Protein AF-A0A3N5NLZ9-F1 (afdb_monomer_lite)

Foldseek 3Di:
DWDWDWDWDCVDVQKIKIFIDTNNDTPDIDMDGPVDDDPPPDDADWDFPDQDVVQCWTWIGRPDPGTDIGHVVNDQLVPDPDDPVVSVVVVVVVVVVVVVVVVVVVVVVVVD

Secondary structure (DSSP, 8-state):
---EEEEEE--STTEEEEEEEETTEEEEEEEEETT----TT-----EEEEEEGGGTEEEEE-SSSS-EEEEGGGS-GGGS-S-HHHHHHHHHHHHHHHHHHHHHHHHHHTT-

Sequence (112 aa):
MEKNKMLVDATHPEETRVVVLRNGRVEEFDYESAARKPLRGNIYLAKVTRVEPSLQAAFVDYGGNRHGFLAFSEIHPDYYQIPVADRQALLEEEARHERDAEHDEERAAGRR

Structure (mmCIF, N/CA/C/O backbone):
data_AF-A0A3N5NLZ9-F1
#
_entry.id   AF-A0A3N5NLZ9-F1
#
loop_
_atom_site.group_PDB
_atom_site.id
_atom_site.type_symbol
_atom_site.label_atom_id
_atom_site.label_alt_id
_atom_site.label_comp_id
_atom_site.label_asym_id
_atom_site.label_entity_id
_at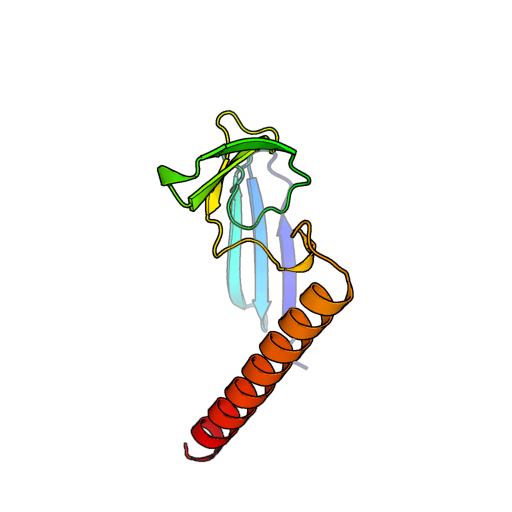om_site.label_seq_id
_atom_site.pdbx_PDB_ins_code
_atom_site.Cartn_x
_atom_site.Cartn_y
_atom_site.Cartn_z
_atom_site.occupancy
_atom_site.B_iso_or_equiv
_atom_site.auth_seq_id
_atom_site.auth_comp_id
_atom_site.auth_asym_id
_atom_site.auth_atom_id
_atom_site.pdbx_PDB_model_num
ATOM 1 N N . MET A 1 1 ? -11.331 -28.375 25.843 1.00 62.00 1 MET A N 1
ATOM 2 C CA . MET A 1 1 ? -11.082 -27.394 24.769 1.00 62.00 1 MET A CA 1
ATOM 3 C C . MET A 1 1 ? -10.909 -26.043 25.426 1.00 62.00 1 MET A C 1
ATOM 5 O O . MET A 1 1 ? -11.838 -25.596 26.091 1.00 62.00 1 MET A O 1
ATOM 9 N N . GLU A 1 2 ? -9.722 -25.449 25.324 1.00 65.50 2 GLU A N 1
ATOM 10 C CA . GLU A 1 2 ? -9.531 -24.059 25.742 1.00 65.50 2 GLU A CA 1
ATOM 11 C C . GLU A 1 2 ? -10.435 -23.167 24.892 1.00 65.50 2 GLU A C 1
ATOM 13 O O . GLU A 1 2 ? -10.508 -23.316 23.672 1.00 65.50 2 GLU A O 1
ATOM 18 N N . LYS A 1 3 ? -11.209 -22.303 25.551 1.00 78.12 3 LYS A N 1
ATOM 19 C CA . LYS A 1 3 ? -12.145 -21.407 24.870 1.00 78.12 3 LYS A CA 1
ATOM 20 C C . LYS A 1 3 ? -11.414 -20.108 24.569 1.00 78.12 3 LYS A C 1
ATOM 22 O O . LYS A 1 3 ? -11.274 -19.274 25.465 1.00 78.12 3 LYS A O 1
ATOM 27 N N . ASN A 1 4 ? -11.009 -19.951 23.314 1.00 88.75 4 ASN A N 1
ATOM 28 C CA . ASN A 1 4 ? -10.584 -18.668 22.772 1.00 88.75 4 ASN A CA 1
ATOM 29 C C . ASN A 1 4 ? -11.833 -17.885 22.354 1.00 88.75 4 ASN A C 1
ATOM 31 O O . ASN A 1 4 ? -12.727 -18.434 21.706 1.00 88.75 4 ASN A O 1
ATOM 35 N N . LYS A 1 5 ? -11.940 -16.626 22.776 1.00 93.44 5 LYS A N 1
ATOM 36 C CA . LYS A 1 5 ? -13.059 -15.737 22.440 1.00 93.44 5 LYS A CA 1
ATOM 37 C C . LYS A 1 5 ? -12.521 -14.380 22.020 1.00 93.44 5 LYS A C 1
ATOM 39 O O . LYS A 1 5 ? -11.719 -13.811 22.745 1.00 93.44 5 LYS A O 1
ATOM 44 N N . MET A 1 6 ? -13.019 -13.850 20.911 1.00 94.81 6 MET A N 1
ATOM 45 C CA . MET A 1 6 ? -12.788 -12.466 20.509 1.00 94.81 6 MET A CA 1
ATOM 46 C C . MET A 1 6 ? -14.020 -11.632 20.878 1.00 94.81 6 MET A C 1
ATOM 48 O O . MET A 1 6 ? -15.141 -12.011 20.535 1.00 94.81 6 MET A O 1
ATOM 52 N N . LEU A 1 7 ? -13.825 -10.540 21.614 1.00 94.69 7 LEU A N 1
ATOM 53 C CA . LEU A 1 7 ? -14.861 -9.570 21.972 1.00 94.69 7 LEU A CA 1
ATOM 54 C C . LEU A 1 7 ? -14.585 -8.261 21.236 1.00 94.69 7 LEU A C 1
ATOM 56 O O . LEU A 1 7 ? -13.453 -7.789 21.255 1.00 94.69 7 LEU A O 1
ATOM 60 N N . VAL A 1 8 ? -15.613 -7.681 20.620 1.00 95.31 8 VAL A N 1
ATOM 61 C CA . VAL A 1 8 ? -15.531 -6.401 19.905 1.00 95.31 8 VAL A CA 1
ATOM 62 C C . VAL A 1 8 ? -16.521 -5.432 20.546 1.00 95.31 8 VAL A C 1
ATOM 64 O O . VAL A 1 8 ? -17.717 -5.720 20.585 1.00 95.31 8 VAL A O 1
ATOM 67 N N . ASP A 1 9 ? -16.027 -4.308 21.062 1.00 94.25 9 ASP A N 1
ATOM 68 C CA . ASP A 1 9 ? -16.834 -3.212 21.604 1.00 94.25 9 ASP A CA 1
ATOM 69 C C . ASP A 1 9 ? -16.733 -1.998 20.676 1.00 94.25 9 ASP A C 1
ATOM 71 O O . ASP A 1 9 ? -15.668 -1.400 20.529 1.00 94.25 9 ASP A O 1
ATOM 75 N N . ALA A 1 10 ? -17.859 -1.656 20.053 1.00 93.31 10 ALA A N 1
ATOM 76 C CA . ALA A 1 10 ? -18.028 -0.496 19.179 1.00 93.31 10 ALA A CA 1
ATOM 77 C C . ALA A 1 10 ? -19.133 0.445 19.699 1.00 93.31 10 ALA A C 1
ATOM 79 O O . ALA A 1 10 ? -19.762 1.168 18.929 1.00 93.31 10 ALA A O 1
ATOM 80 N N . THR A 1 11 ? -19.425 0.400 21.005 1.00 94.12 11 THR A N 1
ATOM 81 C CA . THR A 1 11 ? -20.469 1.234 21.632 1.00 94.12 11 THR A CA 1
ATOM 82 C C . THR A 1 11 ? -20.080 2.716 21.648 1.00 94.12 11 THR A C 1
ATOM 84 O O . THR A 1 11 ? -20.944 3.591 21.632 1.00 94.12 11 THR A O 1
ATOM 87 N N . HIS A 1 12 ? -18.777 2.988 21.678 1.00 90.38 12 HIS A N 1
ATOM 88 C CA . HIS A 1 12 ? -18.199 4.323 21.722 1.00 90.38 12 HIS A CA 1
ATOM 89 C C . HIS A 1 12 ? -17.831 4.763 20.295 1.00 90.38 12 HIS A C 1
ATOM 91 O O . HIS A 1 12 ? -17.000 4.121 19.658 1.00 90.38 12 HIS A O 1
ATOM 97 N N . PRO A 1 13 ? -18.438 5.822 19.737 1.00 88.00 13 PRO A N 1
ATOM 98 C CA . PRO A 1 13 ? -18.155 6.246 18.363 1.00 88.00 13 PRO A CA 1
ATOM 99 C C . PRO A 1 13 ? -16.722 6.766 18.159 1.00 88.00 13 PRO A C 1
ATOM 101 O O . PRO A 1 13 ? -16.239 6.820 17.029 1.00 88.00 13 PRO A O 1
ATOM 104 N N . GLU A 1 14 ? -16.042 7.169 19.229 1.00 89.94 14 GLU A N 1
ATOM 105 C CA . GLU A 1 14 ? -14.666 7.655 19.206 1.00 89.94 14 GLU A CA 1
ATOM 106 C C . GLU A 1 14 ? -13.618 6.542 19.081 1.00 89.94 14 GLU A C 1
ATOM 108 O O . GLU A 1 14 ? -12.504 6.814 18.617 1.00 89.94 14 GLU A O 1
ATOM 113 N N . GLU A 1 15 ? -13.953 5.304 19.458 1.00 90.50 15 GLU A N 1
ATOM 114 C CA . GLU A 1 15 ? -13.019 4.182 19.420 1.00 90.50 15 GLU A CA 1
ATOM 115 C C . GLU A 1 15 ? -13.690 2.807 19.368 1.00 90.50 15 GLU A C 1
ATOM 117 O O . GLU A 1 15 ? -14.721 2.554 19.982 1.00 90.50 15 GLU A O 1
ATOM 122 N N . THR A 1 16 ? -13.051 1.876 18.669 1.00 92.62 16 THR A N 1
ATOM 123 C CA . THR A 1 16 ? -13.420 0.456 18.675 1.00 92.62 16 THR A CA 1
ATOM 124 C C . THR A 1 16 ? -12.368 -0.328 19.439 1.00 92.62 16 THR A C 1
ATOM 126 O O . THR A 1 16 ? -11.179 -0.130 19.215 1.00 92.62 16 THR A O 1
ATOM 129 N N . ARG A 1 17 ? -12.783 -1.225 20.334 1.00 94.69 17 ARG A N 1
ATOM 130 C CA . ARG A 1 17 ? -11.878 -2.055 21.144 1.00 94.69 17 ARG A CA 1
ATOM 131 C C . ARG A 1 17 ? -12.066 -3.526 20.795 1.00 94.69 17 ARG A C 1
ATOM 133 O O . ARG A 1 17 ? -13.201 -3.995 20.696 1.00 94.69 17 ARG A O 1
ATOM 140 N N . VAL A 1 18 ? -10.971 -4.264 20.659 1.00 95.06 18 VAL A N 1
ATOM 141 C CA . VAL A 1 18 ? -10.971 -5.705 20.382 1.00 95.06 18 VAL A CA 1
ATOM 142 C C . VAL A 1 18 ? -10.158 -6.422 21.453 1.00 95.06 18 VAL A C 1
ATOM 144 O O . VAL A 1 18 ? -9.040 -6.028 21.772 1.00 95.06 18 VAL A O 1
ATOM 147 N N . VAL A 1 19 ? -10.724 -7.483 22.027 1.00 95.56 19 VAL A N 1
ATOM 148 C CA . VAL A 1 19 ? -10.086 -8.273 23.088 1.00 95.56 19 VAL A CA 1
ATOM 149 C C . VAL A 1 19 ? -10.092 -9.742 22.718 1.00 95.56 19 VAL A C 1
ATOM 151 O O . VAL A 1 19 ? -11.156 -10.311 22.469 1.00 95.56 19 VAL A O 1
ATOM 154 N N . VAL A 1 20 ? -8.927 -10.383 22.756 1.00 94.81 20 VAL A N 1
ATOM 155 C CA . VAL A 1 20 ? -8.807 -11.839 22.653 1.00 94.81 20 VAL A CA 1
ATOM 156 C C . VAL A 1 20 ? -8.649 -12.412 24.056 1.00 94.81 20 VAL A C 1
ATOM 158 O O . VAL A 1 20 ? -7.700 -12.119 24.786 1.00 94.81 20 VAL A O 1
ATOM 161 N N . LEU A 1 21 ? -9.620 -13.230 24.450 1.00 94.38 21 LEU A N 1
ATOM 162 C CA . LEU A 1 21 ? -9.643 -13.946 25.713 1.00 94.38 21 LEU A CA 1
ATOM 163 C C . LEU A 1 21 ? -9.266 -15.407 25.501 1.00 94.38 21 LEU A C 1
ATOM 165 O O . LEU A 1 21 ? -9.854 -16.079 24.652 1.00 94.38 21 LEU A O 1
ATOM 169 N N . ARG A 1 22 ? -8.422 -15.934 26.383 1.00 93.19 22 ARG A N 1
ATOM 170 C CA . ARG A 1 22 ? -8.183 -17.369 26.546 1.00 93.19 22 ARG A CA 1
ATOM 171 C C . ARG A 1 22 ? -8.476 -17.766 27.980 1.00 93.19 22 ARG A C 1
ATOM 173 O O . ARG A 1 22 ? -7.949 -17.186 28.926 1.00 93.19 22 ARG A O 1
ATOM 180 N N . ASN A 1 23 ? -9.376 -18.733 28.162 1.00 90.69 23 ASN A N 1
ATOM 181 C CA . ASN A 1 23 ? -9.791 -19.218 29.488 1.00 90.69 23 ASN A CA 1
ATOM 182 C C . ASN A 1 23 ? -10.270 -18.092 30.435 1.00 90.69 23 ASN A C 1
ATOM 184 O O . ASN A 1 23 ? -10.049 -18.136 31.642 1.00 90.69 23 ASN A O 1
ATOM 188 N N . GLY A 1 24 ? -10.918 -17.062 29.877 1.00 86.88 24 GLY A N 1
ATOM 189 C CA . GLY A 1 24 ? -11.417 -15.907 30.632 1.00 86.88 24 GLY A CA 1
ATOM 190 C C . GLY A 1 24 ? -10.348 -14.883 31.031 1.00 86.88 24 GLY A C 1
ATOM 191 O O . GLY A 1 24 ? -10.680 -13.917 31.710 1.00 86.88 24 GLY A O 1
ATOM 192 N N . ARG A 1 25 ? -9.092 -15.064 30.605 1.00 90.19 25 ARG A N 1
ATOM 193 C CA . ARG A 1 25 ? -8.008 -14.088 30.766 1.00 90.19 25 ARG A CA 1
ATOM 194 C C . ARG A 1 25 ? -7.752 -13.368 29.449 1.00 90.19 25 ARG A C 1
ATOM 196 O O . ARG A 1 25 ? -7.838 -13.987 28.393 1.00 90.19 25 ARG A O 1
ATOM 203 N N . VAL A 1 26 ? -7.430 -12.082 29.529 1.00 92.69 26 VAL A N 1
ATOM 204 C CA . VAL A 1 26 ? -6.986 -11.282 28.380 1.00 92.69 26 VAL A CA 1
ATOM 205 C C . VAL A 1 26 ? -5.603 -11.761 27.955 1.00 92.69 26 VAL A C 1
ATOM 207 O O . VAL A 1 26 ? -4.686 -11.758 28.776 1.00 92.69 26 VAL A O 1
ATOM 210 N N . GLU A 1 27 ? -5.474 -12.184 26.700 1.00 93.94 27 GLU A N 1
ATOM 211 C CA . GLU A 1 27 ? -4.173 -12.405 26.055 1.00 93.94 27 GLU A CA 1
ATOM 212 C C . GLU A 1 27 ? -3.788 -11.208 25.184 1.00 93.94 27 GLU A C 1
ATOM 214 O O . GLU A 1 27 ? -2.650 -10.754 25.255 1.00 93.94 27 GLU A O 1
ATOM 219 N N . GLU A 1 28 ? -4.740 -10.659 24.427 1.00 93.62 28 GLU A N 1
ATOM 220 C CA . GLU A 1 28 ? -4.508 -9.532 23.523 1.00 93.62 28 GLU A CA 1
ATOM 221 C C . GLU A 1 28 ? -5.608 -8.480 23.681 1.00 93.62 28 GLU A C 1
ATOM 223 O O . GLU A 1 28 ? -6.786 -8.805 23.873 1.00 93.62 28 GLU A O 1
ATOM 228 N N . PHE A 1 29 ? -5.208 -7.215 23.618 1.00 93.00 29 PHE A N 1
ATOM 229 C CA . PHE A 1 29 ? -6.087 -6.054 23.638 1.00 93.00 29 PHE A CA 1
ATOM 230 C C . PHE A 1 29 ? -5.582 -5.071 22.590 1.00 93.00 29 PHE A C 1
ATOM 232 O O . PHE A 1 29 ? -4.424 -4.657 22.652 1.00 93.00 29 PHE A O 1
ATOM 239 N N . ASP A 1 30 ? -6.461 -4.678 21.677 1.00 91.31 30 ASP A N 1
ATOM 240 C CA . ASP A 1 30 ? -6.192 -3.643 20.687 1.00 91.31 30 ASP A CA 1
ATOM 241 C C . ASP A 1 30 ? -7.348 -2.635 20.657 1.00 91.31 30 ASP A C 1
ATOM 243 O O . ASP A 1 30 ? -8.485 -2.951 21.033 1.00 91.31 30 ASP A O 1
ATOM 247 N N . TYR A 1 31 ? -7.067 -1.407 20.235 1.00 89.88 31 TYR A N 1
ATOM 248 C CA . TYR A 1 31 ? -8.093 -0.392 20.032 1.00 89.88 31 TYR A CA 1
ATOM 249 C C . TYR A 1 31 ? -7.771 0.499 18.832 1.00 89.88 31 TYR A C 1
ATOM 251 O O . TYR A 1 31 ? -6.628 0.881 18.589 1.00 89.88 31 TYR A O 1
ATOM 259 N N . GLU A 1 32 ? -8.811 0.880 18.101 1.00 88.06 32 GLU A N 1
ATOM 260 C CA . GLU A 1 32 ? -8.727 1.785 16.964 1.00 88.06 32 GLU A CA 1
ATOM 261 C C . GLU A 1 32 ? -9.470 3.082 17.290 1.00 88.06 32 GLU A C 1
ATOM 263 O O . GLU A 1 32 ? -10.663 3.064 17.587 1.00 88.06 32 GLU A O 1
ATOM 268 N N . SER A 1 33 ? -8.774 4.220 17.220 1.00 86.12 33 SER A N 1
ATOM 269 C CA . SER A 1 33 ? -9.389 5.540 17.391 1.00 86.12 33 SER A CA 1
ATOM 270 C C . SER A 1 33 ? -9.940 6.070 16.069 1.00 86.12 33 SER A C 1
ATOM 272 O O . SER A 1 33 ? -9.235 6.119 15.058 1.00 86.12 33 SER A O 1
ATOM 274 N N . ALA A 1 34 ? -11.162 6.604 16.100 1.00 81.31 34 ALA A N 1
ATOM 275 C CA . ALA A 1 34 ? -11.788 7.251 14.949 1.00 81.31 34 ALA A CA 1
ATOM 276 C C . ALA A 1 34 ? -11.010 8.486 14.452 1.00 81.31 34 ALA A C 1
ATOM 278 O O . ALA A 1 34 ? -11.097 8.845 13.276 1.00 81.31 34 ALA A O 1
ATOM 279 N N . ALA A 1 35 ? -10.227 9.132 15.324 1.00 80.44 35 ALA A N 1
ATOM 280 C CA . ALA A 1 35 ? -9.486 10.349 15.000 1.00 80.44 35 ALA A CA 1
ATOM 281 C C . ALA A 1 35 ? -8.241 10.099 14.131 1.00 80.44 35 ALA A C 1
ATOM 283 O O . ALA A 1 35 ? -7.751 11.022 13.476 1.00 80.44 35 ALA A O 1
ATOM 284 N N . ARG A 1 36 ? -7.701 8.874 14.118 1.00 75.31 36 ARG A N 1
ATOM 285 C CA . ARG A 1 36 ? -6.460 8.562 13.401 1.00 75.31 36 ARG A CA 1
ATOM 286 C C . ARG A 1 36 ? -6.510 7.163 12.809 1.00 75.31 36 ARG A C 1
ATOM 288 O O . ARG A 1 36 ? -6.049 6.205 13.418 1.00 75.31 36 ARG A O 1
ATOM 295 N N . LYS A 1 37 ? -6.967 7.081 11.562 1.00 76.75 37 LYS A N 1
ATOM 296 C CA . LYS A 1 37 ? -6.881 5.840 10.795 1.00 76.75 37 LYS A CA 1
ATOM 297 C C . LYS A 1 37 ? -5.429 5.570 10.388 1.00 76.75 37 LYS A C 1
ATOM 299 O O . LYS A 1 37 ? -4.822 6.430 9.736 1.00 76.75 37 LYS A O 1
ATOM 304 N N . PRO A 1 38 ? -4.842 4.422 10.764 1.00 80.81 38 PRO A N 1
ATOM 305 C CA . PRO A 1 38 ? -3.533 4.043 10.263 1.00 80.81 38 PRO A CA 1
ATOM 306 C C . PRO A 1 38 ? -3.609 3.863 8.742 1.00 80.81 38 PRO A C 1
ATOM 308 O O . PRO A 1 38 ? -4.534 3.261 8.208 1.00 80.81 38 PRO A O 1
ATOM 311 N N . LEU A 1 39 ? -2.632 4.426 8.030 1.00 84.81 39 LEU A N 1
ATOM 312 C CA . LEU A 1 39 ? -2.501 4.244 6.578 1.00 84.81 39 LEU A CA 1
ATOM 313 C C . LEU A 1 39 ? -1.549 3.095 6.223 1.00 84.81 39 LEU A C 1
ATOM 315 O O . LEU A 1 39 ? -1.505 2.658 5.076 1.00 84.81 39 LEU A O 1
ATOM 319 N N . ARG A 1 40 ? -0.752 2.635 7.196 1.00 88.81 40 ARG A N 1
ATOM 320 C CA . ARG A 1 40 ? 0.235 1.568 7.015 1.00 88.81 40 ARG A CA 1
ATOM 321 C C . ARG A 1 40 ? -0.485 0.234 6.824 1.00 88.81 40 ARG A C 1
ATOM 323 O O . ARG A 1 40 ? -1.334 -0.107 7.634 1.00 88.81 40 ARG A O 1
ATOM 330 N N . GLY A 1 41 ? -0.088 -0.519 5.801 1.00 90.62 41 GLY A N 1
ATOM 331 C CA . GLY A 1 41 ? -0.677 -1.823 5.473 1.00 90.62 41 GLY A CA 1
ATOM 332 C C . GLY A 1 41 ? -1.916 -1.744 4.578 1.00 90.62 41 GLY A C 1
ATOM 333 O O . GLY A 1 41 ? -2.370 -2.771 4.086 1.00 90.62 41 GLY A O 1
ATOM 334 N N . ASN A 1 42 ? -2.434 -0.543 4.314 1.00 92.75 42 ASN A N 1
ATOM 335 C CA . ASN A 1 42 ? -3.564 -0.371 3.409 1.00 92.75 42 ASN A CA 1
ATOM 336 C C . ASN A 1 42 ? -3.140 -0.628 1.958 1.00 92.75 42 ASN A C 1
ATOM 338 O O . ASN A 1 42 ? -2.036 -0.268 1.545 1.00 92.75 42 ASN A O 1
ATOM 342 N N . ILE A 1 43 ? -4.060 -1.189 1.176 1.00 95.12 43 ILE A N 1
ATOM 343 C CA . ILE A 1 43 ? -3.883 -1.466 -0.251 1.00 95.12 43 ILE A CA 1
ATOM 344 C C . ILE A 1 43 ? -4.800 -0.530 -1.035 1.00 95.12 43 ILE A C 1
ATOM 346 O O . ILE A 1 43 ? -5.989 -0.420 -0.735 1.00 95.12 43 ILE A O 1
ATOM 350 N N . TYR A 1 44 ? -4.247 0.139 -2.045 1.00 95.19 44 TYR A N 1
ATOM 351 C CA . TYR A 1 44 ? -4.967 1.099 -2.879 1.00 95.19 44 TYR A CA 1
ATOM 352 C C . TYR A 1 44 ? -4.809 0.746 -4.354 1.00 95.19 44 TYR A C 1
ATOM 354 O O . TYR A 1 44 ? -3.725 0.368 -4.796 1.00 95.19 44 TYR A O 1
ATOM 362 N N . LEU A 1 45 ? -5.866 0.967 -5.137 1.00 96.69 45 LEU A N 1
ATOM 363 C CA . LEU A 1 45 ? -5.721 1.154 -6.576 1.00 96.69 45 LEU A CA 1
ATOM 364 C C . LEU A 1 45 ? -5.258 2.595 -6.815 1.00 96.69 45 LEU A C 1
ATOM 366 O O . LEU A 1 45 ? -6.011 3.536 -6.569 1.00 96.69 45 LEU A O 1
ATOM 370 N N . ALA A 1 46 ? -4.021 2.760 -7.270 1.00 96.94 46 ALA A N 1
ATOM 371 C CA . ALA A 1 46 ? -3.388 4.061 -7.455 1.00 96.94 46 ALA A CA 1
ATOM 372 C C . ALA A 1 46 ? -3.066 4.333 -8.931 1.00 96.94 46 ALA A C 1
ATOM 374 O O . ALA A 1 46 ? -2.964 3.414 -9.746 1.00 96.94 46 ALA A O 1
ATOM 375 N N . LYS A 1 47 ? -2.877 5.609 -9.280 1.00 97.81 47 LYS A N 1
ATOM 376 C CA . LYS A 1 47 ? -2.429 6.037 -10.612 1.00 97.81 47 LYS A CA 1
ATOM 377 C C . LYS A 1 47 ? -1.020 6.618 -10.534 1.00 97.81 47 LYS A C 1
ATOM 379 O O . LYS A 1 47 ? -0.757 7.482 -9.705 1.00 97.81 47 LYS A O 1
ATOM 384 N N . VAL A 1 48 ? -0.129 6.198 -11.432 1.00 97.75 48 VAL A N 1
ATOM 385 C CA . VAL A 1 48 ? 1.196 6.822 -11.578 1.00 97.75 48 VAL A CA 1
ATOM 386 C C . VAL A 1 48 ? 1.022 8.255 -12.083 1.00 97.75 48 VAL A C 1
ATOM 388 O O . VAL A 1 48 ? 0.423 8.473 -13.135 1.00 97.75 48 VAL A O 1
ATOM 391 N N . THR A 1 49 ? 1.529 9.231 -11.332 1.00 97.31 49 THR A N 1
ATOM 392 C CA . THR A 1 49 ? 1.455 10.656 -11.690 1.00 97.31 49 THR A CA 1
ATOM 393 C C . THR A 1 49 ? 2.673 11.111 -12.476 1.00 97.31 49 THR A C 1
ATOM 395 O O . THR A 1 49 ? 2.541 11.889 -13.418 1.00 97.31 49 THR A O 1
ATOM 398 N N . ARG A 1 50 ? 3.862 10.622 -12.109 1.00 97.19 50 ARG A N 1
ATOM 399 C CA . ARG A 1 50 ? 5.122 10.882 -12.816 1.00 97.19 50 ARG A CA 1
ATOM 400 C C . ARG A 1 50 ? 6.155 9.803 -12.515 1.00 97.19 50 ARG A C 1
ATOM 402 O O . ARG A 1 50 ? 6.123 9.188 -11.449 1.00 97.19 50 ARG A O 1
ATOM 409 N N . VAL A 1 51 ? 7.095 9.632 -13.438 1.00 97.62 51 VAL A N 1
ATOM 410 C CA . VAL A 1 51 ? 8.271 8.766 -13.290 1.00 97.62 51 VAL A CA 1
ATOM 411 C C . VAL A 1 51 ? 9.500 9.658 -13.150 1.00 97.62 51 VAL A C 1
ATOM 413 O O . VAL A 1 51 ? 9.662 10.593 -13.929 1.00 97.62 51 VAL A O 1
ATOM 416 N N . GLU A 1 52 ? 10.349 9.376 -12.165 1.00 97.50 52 GLU A N 1
ATOM 417 C CA . GLU A 1 52 ? 11.576 10.118 -11.861 1.00 97.50 52 GLU A CA 1
ATOM 418 C C . GLU A 1 52 ? 12.794 9.197 -12.048 1.00 97.50 52 GLU A C 1
ATOM 420 O O . GLU A 1 52 ? 13.190 8.497 -11.110 1.00 97.50 52 GLU A O 1
ATOM 425 N N . PRO A 1 53 ? 13.414 9.174 -13.246 1.00 96.94 53 PRO A N 1
ATOM 426 C CA . PRO A 1 53 ? 14.527 8.271 -13.546 1.00 96.94 53 PRO A CA 1
ATOM 427 C C . PRO A 1 53 ? 15.727 8.465 -12.618 1.00 96.94 53 PRO A C 1
ATOM 429 O O . PRO A 1 53 ? 16.346 7.489 -12.204 1.00 96.94 53 PRO A O 1
ATOM 432 N N . SER A 1 54 ? 16.017 9.713 -12.237 1.00 97.50 54 SER A N 1
ATOM 433 C CA . SER A 1 54 ? 17.121 10.054 -11.330 1.00 97.50 54 SER A CA 1
ATOM 434 C C . SER A 1 54 ? 16.977 9.420 -9.948 1.00 97.50 54 SER A C 1
ATOM 436 O O . SER A 1 54 ? 17.9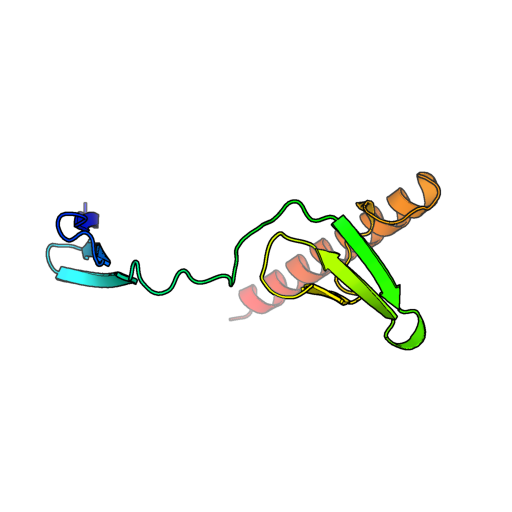77 9.146 -9.296 1.00 97.50 54 SER A O 1
ATOM 438 N N . LEU A 1 55 ? 15.738 9.198 -9.499 1.00 96.81 55 LEU A N 1
ATOM 439 C CA . LEU A 1 55 ? 15.438 8.545 -8.225 1.00 96.81 55 LEU A CA 1
ATOM 440 C C . LEU A 1 55 ? 15.192 7.042 -8.384 1.00 96.81 55 LEU A C 1
ATOM 442 O O . LEU A 1 55 ? 14.965 6.374 -7.381 1.00 96.81 55 LEU A O 1
ATOM 446 N N . GLN A 1 56 ? 15.185 6.532 -9.621 1.00 97.19 56 GLN A N 1
ATOM 447 C CA . GLN A 1 56 ? 14.702 5.193 -9.960 1.00 97.19 56 GLN A CA 1
ATOM 448 C C . GLN A 1 56 ? 13.367 4.889 -9.265 1.00 97.19 56 GLN A C 1
ATOM 450 O O . GLN A 1 56 ? 13.221 3.895 -8.558 1.00 97.19 56 GLN A O 1
ATOM 455 N N . ALA A 1 57 ? 12.398 5.794 -9.421 1.00 97.88 57 ALA A N 1
ATOM 456 C CA . ALA A 1 57 ? 11.126 5.719 -8.715 1.00 97.88 57 ALA A CA 1
ATOM 457 C C . ALA A 1 57 ? 9.979 6.343 -9.516 1.00 97.88 57 ALA A C 1
ATOM 459 O O . ALA A 1 57 ? 10.179 7.108 -10.462 1.00 97.88 57 ALA A O 1
ATOM 460 N N . ALA A 1 58 ? 8.757 6.046 -9.093 1.00 98.06 58 ALA A N 1
ATOM 461 C CA . ALA A 1 58 ? 7.537 6.672 -9.567 1.00 98.06 58 ALA A CA 1
ATOM 462 C C . ALA A 1 58 ? 6.791 7.326 -8.400 1.00 98.06 58 ALA A C 1
ATOM 464 O O . ALA A 1 58 ? 6.803 6.838 -7.270 1.00 98.06 58 ALA A O 1
ATOM 465 N N . PHE A 1 59 ? 6.113 8.436 -8.678 1.00 98.06 59 PHE A N 1
ATOM 466 C CA . PHE A 1 59 ? 5.148 9.009 -7.748 1.00 98.06 59 PHE A CA 1
ATOM 467 C C . PHE A 1 59 ? 3.744 8.540 -8.123 1.00 98.06 59 PHE A C 1
ATOM 469 O O . PHE A 1 59 ? 3.385 8.508 -9.302 1.00 98.06 59 PHE A O 1
ATOM 476 N N . VAL A 1 60 ? 2.953 8.176 -7.115 1.00 98.00 60 VAL A N 1
ATOM 477 C CA . VAL A 1 60 ? 1.604 7.623 -7.289 1.00 98.00 60 VAL A CA 1
ATOM 478 C C . VAL A 1 60 ? 0.562 8.457 -6.551 1.00 98.00 60 VAL A C 1
ATOM 480 O O . VAL A 1 60 ? 0.777 8.900 -5.423 1.00 98.00 60 VAL A O 1
ATOM 483 N N . ASP A 1 61 ? -0.586 8.669 -7.177 1.00 97.62 61 ASP A N 1
ATOM 484 C CA . ASP A 1 61 ? -1.781 9.190 -6.526 1.00 97.62 61 ASP A CA 1
ATOM 485 C C . ASP A 1 61 ? -2.660 8.023 -6.073 1.00 97.62 61 ASP A C 1
ATOM 487 O O . ASP A 1 61 ? -3.187 7.271 -6.894 1.00 97.62 61 ASP A O 1
ATOM 491 N N . TYR A 1 62 ? -2.778 7.873 -4.755 1.00 96.19 62 TYR A N 1
ATOM 492 C CA . TYR A 1 62 ? -3.601 6.867 -4.083 1.00 96.19 62 TYR A CA 1
ATOM 493 C C . TYR A 1 62 ? -4.796 7.496 -3.338 1.00 96.19 62 TYR A C 1
ATOM 495 O O . TYR A 1 62 ? -5.431 6.829 -2.525 1.00 96.19 62 TYR A O 1
ATOM 503 N N . GLY A 1 63 ? -5.094 8.782 -3.579 1.00 94.00 63 GLY A N 1
ATOM 504 C CA . GLY A 1 63 ? -6.172 9.522 -2.908 1.00 94.00 63 GLY A CA 1
ATOM 505 C C . GLY A 1 63 ? -5.789 10.159 -1.564 1.00 94.00 63 GLY A C 1
ATOM 506 O O . GLY A 1 63 ? -6.658 10.643 -0.842 1.00 94.00 63 GLY A O 1
ATOM 507 N N . GLY A 1 64 ? -4.501 10.158 -1.205 1.00 90.50 64 GLY A N 1
ATOM 508 C CA . GLY A 1 64 ? -3.982 10.834 -0.013 1.00 90.50 64 GLY A CA 1
ATOM 509 C C . GLY A 1 64 ? -3.638 12.312 -0.242 1.00 90.50 64 GLY A C 1
ATOM 510 O O . GLY A 1 64 ?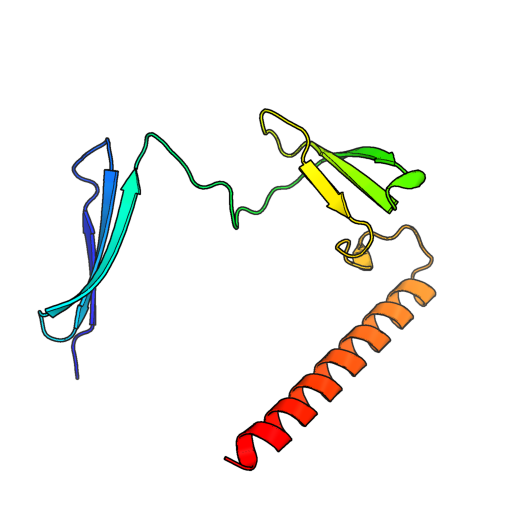 -3.548 12.790 -1.367 1.00 90.50 64 GLY A O 1
ATOM 511 N N . ASN A 1 65 ? -3.345 13.039 0.843 1.00 90.00 65 ASN A N 1
ATOM 512 C CA . ASN A 1 65 ? -2.974 14.466 0.787 1.00 90.00 65 ASN A CA 1
ATOM 513 C C . ASN A 1 65 ? -1.640 14.744 0.063 1.00 90.00 65 ASN A C 1
ATOM 515 O O . ASN A 1 65 ? -1.343 15.886 -0.282 1.00 90.00 65 ASN A O 1
ATOM 519 N N . ARG A 1 66 ? -0.795 13.722 -0.105 1.00 93.56 66 ARG A N 1
ATOM 520 C CA . ARG A 1 66 ? 0.482 13.785 -0.827 1.00 93.56 66 ARG A CA 1
ATOM 521 C C . ARG A 1 66 ? 0.621 12.541 -1.689 1.00 93.56 66 ARG A C 1
ATOM 523 O O . ARG A 1 66 ? 0.166 11.471 -1.288 1.00 93.56 66 ARG A O 1
ATOM 530 N N . HIS A 1 67 ? 1.311 12.674 -2.817 1.00 96.62 67 HIS A N 1
ATOM 531 C CA . HIS A 1 67 ? 1.657 11.523 -3.642 1.00 96.62 67 HIS A CA 1
ATOM 532 C C . HIS A 1 67 ? 2.531 10.534 -2.867 1.00 96.62 67 HIS A C 1
ATOM 534 O O . HIS A 1 67 ? 3.408 10.927 -2.092 1.00 96.62 67 HIS A O 1
ATOM 540 N N . GLY A 1 68 ? 2.266 9.251 -3.088 1.00 96.31 68 GLY A N 1
ATOM 541 C CA . GLY A 1 68 ? 3.109 8.163 -2.625 1.00 96.31 68 GLY A CA 1
ATOM 542 C C . GLY A 1 68 ? 4.394 8.113 -3.440 1.00 96.31 68 GLY A C 1
ATOM 543 O O . GLY A 1 68 ? 4.424 8.540 -4.595 1.00 96.31 68 GLY A O 1
ATOM 544 N N . PHE A 1 69 ? 5.445 7.598 -2.824 1.00 97.50 69 PHE A N 1
ATOM 545 C CA . PHE A 1 69 ? 6.711 7.293 -3.472 1.00 97.50 69 PHE A CA 1
ATOM 546 C C . PHE A 1 69 ? 6.786 5.777 -3.647 1.00 97.50 69 PHE A C 1
ATOM 548 O O . PHE A 1 69 ? 6.570 5.057 -2.676 1.00 97.50 69 PHE A O 1
ATOM 555 N N . LEU A 1 70 ? 7.052 5.318 -4.866 1.00 97.81 70 LEU A N 1
ATOM 556 C CA . LEU A 1 70 ? 7.173 3.907 -5.214 1.00 97.81 70 LEU A CA 1
ATOM 557 C C . LEU A 1 70 ? 8.537 3.690 -5.872 1.00 97.81 70 LEU A C 1
ATOM 559 O O . LEU A 1 70 ? 8.757 4.139 -7.001 1.00 97.81 70 LEU A O 1
ATOM 563 N N . ALA A 1 71 ? 9.462 3.054 -5.156 1.00 98.00 71 ALA A N 1
ATOM 564 C CA . ALA A 1 71 ? 10.783 2.744 -5.690 1.00 98.00 71 ALA A CA 1
ATOM 565 C C . ALA A 1 71 ? 10.678 1.680 -6.789 1.00 98.00 71 ALA A C 1
ATOM 567 O O . ALA A 1 71 ? 9.849 0.779 -6.704 1.00 98.00 71 ALA A O 1
ATOM 568 N N . PHE A 1 72 ? 11.536 1.751 -7.808 1.00 96.38 72 PHE A N 1
ATOM 569 C CA . PHE A 1 72 ? 11.513 0.798 -8.920 1.00 96.38 72 PHE A CA 1
ATOM 570 C C . PHE A 1 72 ? 11.729 -0.651 -8.459 1.00 96.38 72 PHE A C 1
ATOM 572 O O . PHE A 1 72 ? 11.063 -1.549 -8.958 1.00 96.38 72 PHE A O 1
ATOM 579 N N . SER A 1 73 ? 12.586 -0.868 -7.457 1.00 95.56 73 SER A N 1
ATOM 580 C CA . SER A 1 73 ? 12.835 -2.186 -6.858 1.00 95.56 73 SER A CA 1
ATOM 581 C C . SER A 1 73 ? 11.637 -2.781 -6.107 1.00 95.56 73 SER A C 1
ATOM 583 O O . SER A 1 73 ? 11.680 -3.948 -5.750 1.00 95.56 73 SER A O 1
ATOM 585 N N . GLU A 1 74 ? 10.596 -1.992 -5.830 1.00 95.88 74 GLU A N 1
ATOM 586 C CA . GLU A 1 74 ? 9.371 -2.434 -5.145 1.00 95.88 74 GLU A CA 1
ATOM 587 C C . GLU A 1 74 ? 8.204 -2.655 -6.128 1.00 95.88 74 GLU A C 1
ATOM 589 O O . GLU A 1 74 ? 7.063 -2.868 -5.715 1.00 95.88 74 GLU A O 1
ATOM 594 N N . ILE A 1 75 ? 8.458 -2.581 -7.440 1.00 95.88 75 ILE A N 1
ATOM 595 C CA . ILE A 1 75 ? 7.449 -2.801 -8.479 1.00 95.88 75 ILE A CA 1
ATOM 596 C C . ILE A 1 75 ? 7.517 -4.256 -8.941 1.00 95.88 75 ILE A C 1
ATOM 598 O O . ILE A 1 75 ? 8.514 -4.685 -9.511 1.00 95.88 75 ILE A O 1
ATOM 602 N N . HIS A 1 76 ? 6.423 -4.995 -8.759 1.00 94.19 76 HIS A N 1
ATOM 603 C CA . HIS A 1 76 ? 6.326 -6.377 -9.229 1.00 94.19 76 HIS A CA 1
ATOM 604 C C . HIS A 1 76 ? 6.473 -6.466 -10.768 1.00 94.19 76 HIS A C 1
ATOM 606 O O . HIS A 1 76 ? 5.882 -5.629 -11.470 1.00 94.19 76 HIS A O 1
ATOM 612 N N . PRO A 1 77 ? 7.171 -7.485 -11.319 1.00 93.06 77 PRO A N 1
ATOM 613 C CA . PRO A 1 77 ? 7.406 -7.627 -12.760 1.00 93.06 77 PRO A CA 1
ATOM 614 C C . PRO A 1 77 ? 6.143 -7.613 -13.625 1.00 93.06 77 PRO A C 1
ATOM 616 O O . PRO A 1 77 ? 6.197 -7.202 -14.783 1.00 93.06 77 PRO A O 1
ATOM 619 N N . ASP A 1 78 ? 4.980 -7.983 -13.084 1.00 91.88 78 ASP A N 1
ATOM 620 C CA . ASP A 1 78 ? 3.685 -7.895 -13.784 1.00 91.88 78 ASP A CA 1
ATOM 621 C C . ASP A 1 78 ? 3.298 -6.482 -14.228 1.00 91.88 78 ASP A C 1
ATOM 623 O O . ASP A 1 78 ? 2.542 -6.317 -15.185 1.00 91.88 78 ASP A O 1
ATOM 627 N N . TYR A 1 79 ? 3.859 -5.450 -13.602 1.00 94.56 79 TYR A N 1
ATOM 628 C CA . TYR A 1 79 ? 3.615 -4.064 -13.992 1.00 94.56 79 TYR A CA 1
ATOM 629 C C . TYR A 1 79 ? 4.592 -3.546 -15.052 1.00 94.56 79 TYR A C 1
ATOM 631 O O . TYR A 1 79 ? 4.407 -2.441 -15.567 1.00 94.56 79 TYR A O 1
ATOM 639 N N . TYR A 1 80 ? 5.620 -4.315 -15.422 1.00 94.06 80 TYR A N 1
ATOM 640 C CA . TYR A 1 80 ? 6.590 -3.882 -16.428 1.00 94.06 80 TYR A CA 1
ATOM 641 C C . TYR A 1 80 ? 5.963 -3.854 -17.818 1.00 94.06 80 TYR A C 1
ATOM 643 O O . TYR A 1 80 ? 5.135 -4.692 -18.160 1.00 94.06 80 TYR A O 1
ATOM 651 N N . GLN A 1 81 ? 6.362 -2.909 -18.661 1.00 92.50 81 GLN A N 1
ATOM 652 C CA . GLN A 1 81 ? 5.934 -2.876 -20.061 1.00 92.50 81 GLN A CA 1
ATOM 653 C C . GLN A 1 81 ? 6.983 -3.559 -20.940 1.00 92.50 81 GLN A C 1
ATOM 655 O O . GLN A 1 81 ? 7.724 -2.906 -21.667 1.00 92.50 81 GLN A O 1
ATOM 660 N N . ILE A 1 82 ? 7.057 -4.886 -20.827 1.00 92.94 82 ILE A N 1
ATOM 661 C CA . ILE A 1 82 ? 7.991 -5.749 -21.564 1.00 92.94 82 ILE A CA 1
ATOM 662 C C . ILE A 1 82 ? 7.240 -6.882 -22.283 1.00 92.94 82 ILE A C 1
ATOM 664 O O . ILE A 1 82 ? 6.092 -7.180 -21.916 1.00 92.94 82 ILE A O 1
ATOM 668 N N . PRO A 1 83 ? 7.856 -7.516 -23.300 1.00 95.31 83 PRO A N 1
ATOM 669 C CA . PRO A 1 83 ? 7.316 -8.712 -23.935 1.00 95.31 83 PRO A CA 1
ATOM 670 C C . PRO A 1 83 ? 6.941 -9.801 -22.925 1.00 95.31 83 PRO A C 1
ATOM 672 O O . PRO A 1 83 ? 7.585 -9.970 -21.891 1.00 95.31 83 PRO A O 1
ATOM 675 N N . VAL A 1 84 ? 5.898 -10.572 -23.244 1.00 90.50 84 VAL A N 1
ATOM 676 C CA . VAL A 1 84 ? 5.384 -11.631 -22.355 1.00 90.50 84 VAL A CA 1
ATOM 677 C C . VAL A 1 84 ? 6.454 -12.681 -22.054 1.00 90.50 84 VAL A C 1
ATOM 679 O O . VAL A 1 84 ? 6.557 -13.114 -20.915 1.00 90.50 84 VAL A O 1
ATOM 682 N N . ALA A 1 85 ? 7.276 -13.044 -23.044 1.00 92.25 85 ALA A N 1
ATOM 683 C CA . ALA A 1 85 ? 8.363 -14.004 -22.860 1.00 92.25 85 ALA A CA 1
ATOM 684 C C . ALA A 1 85 ? 9.378 -13.536 -21.802 1.00 92.25 85 ALA A C 1
ATOM 686 O O . ALA A 1 85 ? 9.739 -14.309 -20.919 1.00 92.25 85 ALA A O 1
ATOM 687 N N . ASP A 1 86 ? 9.769 -12.261 -21.850 1.00 92.19 86 ASP A N 1
ATOM 688 C CA . ASP A 1 86 ? 10.729 -11.680 -20.908 1.00 92.19 86 ASP A CA 1
ATOM 689 C C . ASP A 1 86 ? 10.137 -11.615 -19.496 1.00 92.19 86 ASP A C 1
ATOM 691 O O . ASP A 1 86 ? 10.801 -11.949 -18.519 1.00 92.19 86 ASP A O 1
ATOM 695 N N . ARG A 1 87 ? 8.852 -11.252 -19.380 1.00 90.50 87 ARG A N 1
ATOM 696 C CA . ARG A 1 87 ? 8.140 -11.262 -18.095 1.00 90.50 87 ARG A CA 1
ATOM 697 C C . ARG A 1 87 ? 8.049 -12.665 -17.501 1.00 90.50 87 ARG A C 1
ATOM 699 O O . ARG A 1 87 ? 8.289 -12.831 -16.313 1.00 90.50 87 ARG A O 1
ATOM 706 N N . GLN A 1 88 ? 7.714 -13.662 -18.321 1.00 90.38 88 GLN A N 1
ATOM 707 C CA . GLN A 1 88 ? 7.604 -15.055 -17.889 1.00 90.38 88 GLN A CA 1
ATOM 708 C C . GLN A 1 88 ? 8.942 -15.560 -17.339 1.00 90.38 88 GLN A C 1
ATOM 710 O O . GLN A 1 88 ? 8.971 -16.178 -16.280 1.00 90.38 88 GLN A O 1
ATOM 715 N N . ALA A 1 89 ? 10.045 -15.240 -18.023 1.00 92.31 89 ALA A N 1
ATOM 716 C CA . ALA A 1 89 ? 11.385 -15.602 -17.576 1.00 92.31 89 ALA A CA 1
ATOM 717 C C . ALA A 1 89 ? 11.726 -14.986 -16.208 1.00 92.31 89 ALA A C 1
ATOM 719 O O . ALA A 1 89 ? 12.220 -15.697 -15.338 1.00 92.31 89 ALA A O 1
ATOM 720 N N . LEU A 1 90 ? 11.402 -13.703 -15.995 1.00 90.88 90 LEU A N 1
ATOM 721 C CA . LEU A 1 90 ? 11.621 -13.022 -14.711 1.00 90.88 90 LEU A CA 1
ATOM 722 C C . LEU A 1 90 ? 10.820 -13.659 -13.568 1.00 90.88 90 LEU A C 1
ATOM 724 O O . LEU A 1 90 ? 11.372 -13.923 -12.505 1.00 90.88 90 LEU A O 1
ATOM 728 N N . LEU A 1 91 ? 9.538 -13.956 -13.797 1.00 89.00 91 LEU A N 1
ATOM 729 C CA . LEU A 1 91 ? 8.680 -14.596 -12.794 1.00 89.00 91 LEU A CA 1
ATOM 730 C C . LEU A 1 91 ? 9.154 -16.015 -12.452 1.00 89.00 91 LEU A C 1
ATO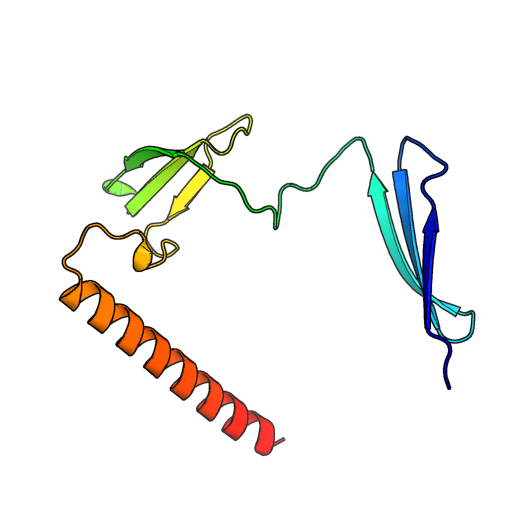M 732 O O . LEU A 1 91 ? 9.108 -16.438 -11.299 1.00 89.00 91 LEU A O 1
ATOM 736 N N . GLU A 1 92 ? 9.610 -16.774 -13.451 1.00 91.56 92 GLU A N 1
ATOM 737 C CA . GLU A 1 92 ? 10.154 -18.116 -13.236 1.00 91.56 92 GLU A CA 1
ATOM 738 C C . GLU A 1 92 ? 11.465 -18.094 -12.447 1.00 91.56 92 GLU A C 1
ATOM 740 O O . GLU A 1 92 ? 11.704 -18.999 -11.643 1.00 91.56 92 GLU A O 1
ATOM 745 N N . GLU A 1 93 ? 12.314 -17.095 -12.685 1.00 90.62 93 GLU A N 1
ATOM 746 C CA . GLU A 1 93 ? 13.548 -16.870 -11.937 1.00 90.62 93 GLU A CA 1
ATOM 747 C C . GLU A 1 93 ? 13.247 -16.508 -10.477 1.00 90.62 93 GLU A C 1
ATOM 749 O O . GLU A 1 93 ? 13.773 -17.157 -9.573 1.00 90.62 93 GLU A O 1
ATOM 754 N N . GLU A 1 94 ? 12.338 -15.562 -10.235 1.00 86.88 94 GLU A N 1
ATOM 755 C CA . GLU A 1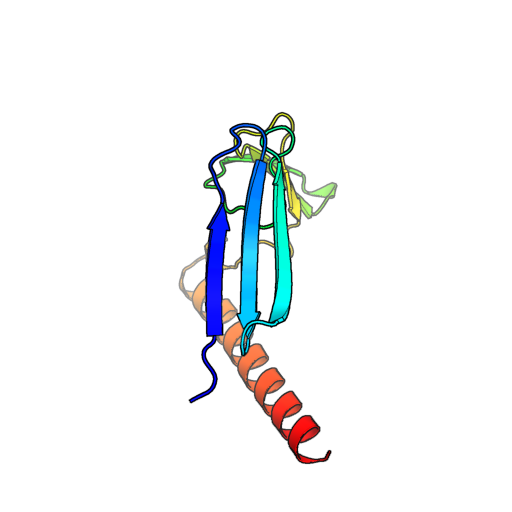 94 ? 11.918 -15.153 -8.888 1.00 86.88 94 GLU A CA 1
ATOM 756 C C . GLU A 1 94 ? 11.321 -16.334 -8.107 1.00 86.88 94 GLU A C 1
ATOM 758 O O . GLU A 1 94 ? 11.781 -16.657 -7.012 1.00 86.88 94 GLU A O 1
ATOM 763 N N . ALA A 1 95 ? 10.423 -17.102 -8.730 1.00 89.75 95 ALA A N 1
ATOM 764 C CA . ALA A 1 95 ? 9.847 -18.295 -8.115 1.00 89.75 95 ALA A CA 1
ATOM 765 C C . ALA A 1 95 ? 10.885 -19.404 -7.848 1.00 89.75 95 ALA A C 1
ATOM 767 O O . ALA A 1 95 ? 10.692 -20.235 -6.959 1.00 89.75 95 ALA A O 1
ATOM 768 N N . ARG A 1 96 ? 11.965 -19.496 -8.640 1.00 92.12 96 ARG A N 1
ATOM 769 C CA . ARG A 1 96 ? 13.084 -20.413 -8.345 1.00 92.12 96 ARG A CA 1
ATOM 770 C C . ARG A 1 96 ? 13.844 -19.943 -7.111 1.00 92.12 96 ARG A C 1
ATOM 772 O O . ARG A 1 96 ? 14.073 -20.760 -6.227 1.00 92.12 96 ARG A O 1
ATOM 779 N N . HIS A 1 97 ? 14.168 -18.655 -7.042 1.00 89.44 97 HIS A N 1
ATOM 780 C CA . HIS A 1 97 ? 14.854 -18.065 -5.897 1.00 89.44 97 HIS A CA 1
ATOM 781 C C . HIS A 1 97 ? 14.070 -18.228 -4.592 1.00 89.44 97 HIS A C 1
ATOM 783 O O . HIS A 1 97 ? 14.670 -18.587 -3.583 1.00 89.44 97 HIS A O 1
ATOM 789 N N . GLU A 1 98 ? 12.752 -18.024 -4.612 1.00 88.38 98 GLU A N 1
ATOM 790 C CA . GLU A 1 98 ? 11.893 -18.230 -3.439 1.00 88.38 98 GLU A CA 1
ATOM 791 C C . GLU A 1 98 ? 11.929 -19.684 -2.958 1.00 88.38 98 GLU A C 1
ATOM 793 O O . GLU A 1 98 ? 12.203 -19.933 -1.788 1.00 88.38 98 GLU A O 1
ATOM 798 N N . ARG A 1 99 ? 11.752 -20.657 -3.862 1.00 90.56 99 ARG A N 1
ATOM 799 C CA . ARG A 1 99 ? 11.814 -22.085 -3.500 1.00 90.56 99 ARG A CA 1
ATOM 800 C C . ARG A 1 99 ? 13.175 -22.497 -2.947 1.00 90.56 99 ARG A C 1
ATOM 802 O O . ARG A 1 99 ? 13.243 -23.311 -2.028 1.00 90.56 99 ARG A O 1
ATOM 809 N N . ASP A 1 100 ? 14.254 -21.972 -3.522 1.00 91.31 100 ASP A N 1
ATOM 810 C CA . ASP A 1 100 ? 15.607 -22.258 -3.051 1.00 91.31 100 ASP A CA 1
ATOM 811 C C . ASP A 1 100 ? 15.836 -21.651 -1.655 1.00 91.31 100 ASP A C 1
ATOM 813 O O . ASP A 1 100 ? 16.378 -22.327 -0.779 1.00 91.31 100 ASP A O 1
ATOM 817 N N . ALA A 1 101 ? 15.356 -20.424 -1.414 1.00 89.12 101 ALA A N 1
ATOM 818 C CA . ALA A 1 101 ? 15.418 -19.770 -0.108 1.00 89.12 101 ALA A CA 1
ATOM 819 C C . ALA A 1 101 ? 14.598 -20.518 0.957 1.00 89.12 101 ALA A C 1
ATOM 821 O O . ALA A 1 101 ? 15.112 -20.779 2.044 1.00 89.12 101 ALA A O 1
ATOM 822 N N . GLU A 1 102 ? 13.368 -20.929 0.636 1.00 87.25 102 GLU A N 1
ATOM 823 C CA . GLU A 1 102 ? 12.521 -21.745 1.516 1.00 87.25 102 GLU A CA 1
ATOM 824 C C . GLU A 1 102 ? 13.216 -23.061 1.899 1.00 87.25 102 GLU A C 1
ATOM 826 O O . GLU A 1 102 ? 13.285 -23.421 3.075 1.00 87.25 102 GLU A O 1
ATOM 831 N N . HIS A 1 103 ? 13.800 -23.764 0.926 1.00 86.06 103 HIS A N 1
ATOM 832 C CA . HIS A 1 103 ? 14.514 -25.017 1.171 1.00 86.06 103 HIS A CA 1
ATOM 833 C C . HIS A 1 103 ? 15.774 -24.825 2.036 1.00 86.06 103 HIS A C 1
ATOM 835 O O . HIS A 1 103 ? 16.084 -25.676 2.879 1.00 86.06 103 HIS A O 1
ATOM 841 N N . ASP A 1 104 ? 16.499 -23.717 1.872 1.00 86.19 104 ASP A N 1
ATOM 842 C CA . ASP A 1 104 ? 17.640 -23.376 2.726 1.00 86.19 104 ASP A CA 1
ATOM 843 C C . ASP A 1 104 ? 17.204 -23.021 4.160 1.00 86.19 104 ASP A C 1
ATOM 845 O O . ASP A 1 104 ? 17.843 -23.459 5.127 1.00 86.19 104 ASP A O 1
ATOM 849 N N . GLU A 1 105 ? 16.092 -22.298 4.322 1.00 84.50 105 GLU A N 1
ATOM 850 C CA . GLU A 1 105 ? 15.488 -22.010 5.627 1.00 84.50 105 GLU A CA 1
ATOM 851 C C . GLU A 1 105 ? 15.026 -23.289 6.339 1.00 84.50 105 GLU A C 1
ATOM 853 O O . GLU A 1 105 ? 15.334 -23.479 7.521 1.00 84.50 105 GLU A O 1
ATOM 858 N N . GLU A 1 106 ? 14.377 -24.216 5.629 1.00 81.75 106 GLU A N 1
ATOM 859 C CA . GLU A 1 106 ? 13.978 -25.525 6.161 1.00 81.75 106 GLU A CA 1
ATOM 860 C C . GLU A 1 106 ? 15.190 -26.342 6.634 1.00 81.75 106 GLU A C 1
ATOM 862 O O . GLU A 1 106 ? 15.189 -26.906 7.737 1.00 81.75 106 GLU A O 1
ATOM 867 N N . ARG A 1 107 ? 16.271 -26.367 5.842 1.00 82.88 107 ARG A N 1
ATOM 868 C CA . ARG A 1 107 ? 17.534 -27.027 6.220 1.00 82.88 107 ARG A CA 1
ATOM 869 C C . ARG A 1 107 ? 18.166 -26.406 7.462 1.00 82.88 107 ARG A C 1
ATOM 871 O O . ARG A 1 107 ? 18.761 -27.130 8.267 1.00 82.88 107 ARG A O 1
ATOM 878 N N . ALA A 1 108 ? 18.078 -25.087 7.613 1.00 81.12 108 ALA A N 1
ATOM 879 C CA . ALA A 1 108 ? 18.596 -24.376 8.776 1.00 81.12 108 ALA A CA 1
ATOM 880 C C . ALA A 1 108 ? 17.733 -24.609 10.029 1.00 81.12 108 ALA A C 1
ATOM 882 O O . ALA A 1 108 ? 18.279 -24.785 11.121 1.00 81.12 108 ALA A O 1
ATOM 883 N N . ALA A 1 109 ? 16.406 -24.654 9.881 1.00 79.31 109 ALA A N 1
ATOM 884 C CA . ALA A 1 109 ? 15.460 -24.896 10.968 1.00 79.31 109 ALA A CA 1
ATOM 885 C C . ALA A 1 109 ? 15.523 -26.340 11.493 1.00 79.31 109 ALA A C 1
ATOM 887 O O . ALA A 1 109 ? 15.495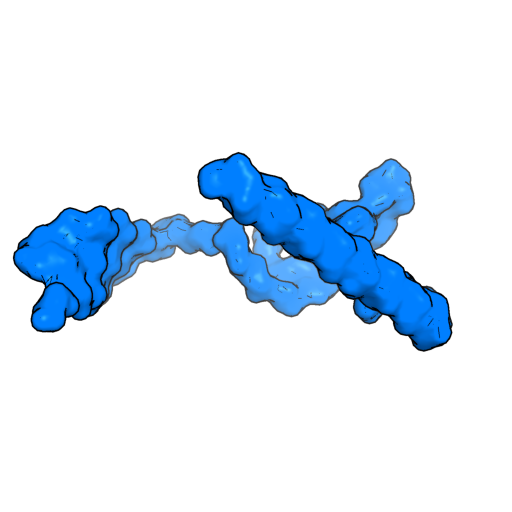 -26.545 12.703 1.00 79.31 109 ALA A O 1
ATOM 888 N N . GLY A 1 110 ? 15.705 -27.332 10.614 1.00 73.81 110 GLY A N 1
ATOM 889 C CA . GLY A 1 110 ? 15.840 -28.745 10.997 1.00 73.81 110 GLY A CA 1
ATOM 890 C C . GLY A 1 110 ? 17.142 -29.108 11.730 1.00 73.81 110 GLY A C 1
ATOM 891 O O . GLY A 1 110 ? 17.296 -30.243 12.177 1.00 73.81 110 GLY A O 1
ATOM 892 N N . ARG A 1 111 ? 18.093 -28.171 11.854 1.00 61.56 111 ARG A N 1
ATOM 893 C CA . ARG A 1 111 ? 19.346 -28.332 12.619 1.00 61.56 111 ARG A CA 1
ATOM 894 C C . ARG A 1 111 ? 19.287 -27.750 14.041 1.00 61.56 111 ARG A C 1
ATOM 896 O O . ARG A 1 111 ? 20.322 -27.757 14.710 1.00 61.56 111 ARG A O 1
ATOM 903 N N . ARG A 1 112 ? 18.141 -27.220 14.484 1.00 52.91 112 ARG A N 1
ATOM 904 C CA . ARG A 1 112 ? 17.938 -26.653 15.829 1.00 52.91 112 ARG A CA 1
ATOM 905 C C . ARG A 1 112 ? 17.180 -27.595 16.752 1.00 52.91 112 ARG A C 1
ATOM 907 O O . ARG A 1 112 ? 16.274 -28.298 16.262 1.00 52.91 112 ARG A O 1
#

Radius of gyration: 22.16 Å; chains: 1; bounding box: 40×43×55 Å

pLDDT: mean 90.5, std 7.89, range [52.91, 98.06]